Protein AF-A0A1F5BG20-F1 (afdb_monomer_lite)

Radius of gyration: 19.14 Å; chains: 1; bounding box: 35×60×62 Å

pLDDT: mean 81.23, std 15.42, range [34.78, 95.81]

Secondary structure (DSSP, 8-state):
-----------------EEESS-GGGT--SSSTTEEE--HHHHHHHHHHHTT--HHHHHHHIIIIIB-TTSBB-GGGS-HHHHHHHHHHHSSSBTHHHHHHHHHTT---HHHHHHHHHHHHHHHHHHHHHHHHHHHHHTT-

Organism: NCBI:txid1797295

Foldseek 3Di:
DDDDPPPPPDPPPPPQQWDFLQDVVNVGDPDDLRTDRDPPLLNVLCCLQANRDHLLRSLLCCVLPQQDPVQFGPCVVDDPSNVVSCCVQQVGRRSVCVSCCSVPVSVGDPVSVVVVVVVCVVCVVVSVVSSVVSNVVSVVD

Structure (mmCIF, N/CA/C/O backbone):
data_AF-A0A1F5BG20-F1
#
_entry.id   AF-A0A1F5BG20-F1
#
loop_
_atom_site.group_PDB
_atom_site.id
_atom_site.type_symbol
_atom_site.label_atom_id
_atom_site.label_alt_id
_atom_site.label_comp_id
_atom_site.label_asym_id
_atom_site.label_entity_id
_atom_site.label_seq_id
_atom_site.pdbx_PDB_ins_code
_atom_site.Cartn_x
_atom_site.Cartn_y
_atom_site.Cartn_z
_atom_site.occupancy
_atom_site.B_iso_or_equiv
_atom_site.auth_seq_id
_atom_site.auth_comp_id
_atom_site.auth_asym_id
_atom_site.auth_atom_id
_atom_site.pdbx_PDB_model_num
ATOM 1 N N . MET A 1 1 ? 8.400 -41.770 -42.905 1.00 37.44 1 MET A N 1
ATOM 2 C CA . MET A 1 1 ? 7.629 -41.551 -41.666 1.00 37.44 1 MET A CA 1
ATOM 3 C C . MET A 1 1 ? 8.029 -40.179 -41.153 1.00 37.44 1 MET A C 1
ATOM 5 O O . MET A 1 1 ? 9.171 -40.014 -40.757 1.00 37.44 1 MET A O 1
ATOM 9 N N . GLN A 1 2 ? 7.170 -39.175 -41.338 1.00 36.28 2 GLN A N 1
ATOM 10 C CA . GLN A 1 2 ? 7.382 -37.810 -40.849 1.00 36.28 2 GLN A CA 1
ATOM 11 C C . GLN A 1 2 ? 6.500 -37.652 -39.612 1.00 36.28 2 GLN A C 1
ATOM 13 O O . GLN A 1 2 ? 5.278 -37.760 -39.717 1.00 36.28 2 GLN A O 1
ATOM 18 N N . GLU A 1 3 ? 7.113 -37.479 -38.444 1.00 38.44 3 GLU A N 1
ATOM 19 C CA . GLU A 1 3 ? 6.385 -37.193 -37.212 1.00 38.44 3 GLU A CA 1
ATOM 20 C C . GLU A 1 3 ? 5.969 -35.721 -37.204 1.00 38.44 3 GLU A C 1
ATOM 22 O O . GLU A 1 3 ? 6.785 -34.802 -37.199 1.00 38.44 3 GLU A O 1
ATOM 27 N N . ASN A 1 4 ? 4.654 -35.522 -37.259 1.00 38.84 4 ASN A N 1
ATOM 28 C CA . ASN A 1 4 ? 3.989 -34.243 -37.076 1.00 38.84 4 ASN A CA 1
ATOM 29 C C . ASN A 1 4 ? 4.139 -33.794 -35.616 1.00 38.84 4 ASN A C 1
ATOM 31 O O . ASN A 1 4 ? 3.339 -34.183 -34.761 1.00 38.84 4 ASN A O 1
ATOM 35 N N . GLU A 1 5 ? 5.101 -32.918 -35.335 1.00 40.97 5 GLU A N 1
ATOM 36 C CA . GLU A 1 5 ? 5.051 -32.096 -34.128 1.00 40.97 5 GLU A CA 1
ATOM 37 C C . GLU A 1 5 ? 3.879 -31.115 -34.244 1.00 40.97 5 GLU A C 1
ATOM 39 O O . GLU A 1 5 ? 3.906 -30.116 -34.970 1.00 40.97 5 GLU A O 1
ATOM 44 N N . LYS A 1 6 ? 2.808 -31.434 -33.515 1.00 37.25 6 LYS A N 1
ATOM 45 C CA . LYS A 1 6 ? 1.685 -30.536 -33.263 1.00 37.25 6 LYS A CA 1
ATOM 46 C C . LYS A 1 6 ? 2.218 -29.274 -32.588 1.00 37.25 6 LYS A C 1
ATOM 48 O O . LYS A 1 6 ? 2.532 -29.268 -31.402 1.00 37.25 6 LYS A O 1
ATOM 53 N N . ARG A 1 7 ? 2.286 -28.182 -33.348 1.00 39.78 7 ARG A N 1
ATOM 54 C CA . ARG A 1 7 ? 2.402 -26.834 -32.791 1.00 39.78 7 ARG A CA 1
ATOM 55 C C . ARG A 1 7 ? 1.082 -26.508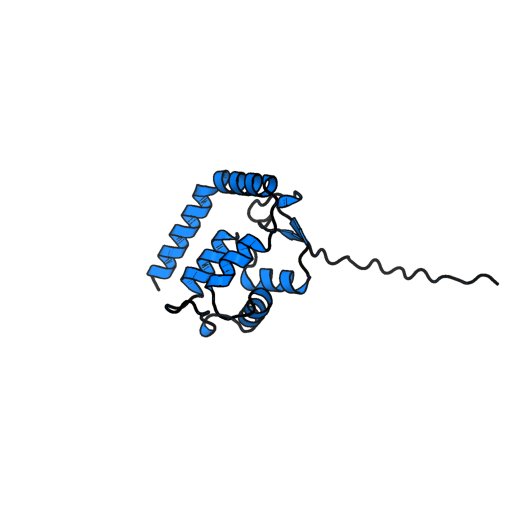 -32.110 1.00 39.78 7 ARG A C 1
ATOM 57 O O . ARG A 1 7 ? 0.135 -26.082 -32.768 1.00 39.78 7 ARG A O 1
ATOM 64 N N . ASP A 1 8 ? 1.022 -26.705 -30.798 1.00 40.38 8 ASP A N 1
ATOM 65 C CA . ASP A 1 8 ? -0.040 -26.132 -29.980 1.00 40.38 8 ASP A CA 1
ATOM 66 C C . ASP A 1 8 ? 0.129 -24.609 -29.955 1.00 40.38 8 ASP A C 1
ATOM 68 O O . ASP A 1 8 ? 0.778 -24.006 -29.099 1.00 40.38 8 ASP A O 1
ATOM 72 N N . GLY A 1 9 ? -0.474 -23.975 -30.959 1.00 41.53 9 GLY A N 1
ATOM 73 C CA . GLY A 1 9 ? -0.772 -22.557 -30.997 1.00 41.53 9 GLY A CA 1
ATOM 74 C C . GLY A 1 9 ? -1.805 -22.217 -29.930 1.00 41.53 9 GLY A C 1
ATOM 75 O O . GLY A 1 9 ? -2.982 -22.030 -30.215 1.00 41.53 9 GLY A O 1
ATOM 76 N N . LYS A 1 10 ? -1.356 -22.092 -28.686 1.00 37.69 10 LYS A N 1
ATOM 77 C CA . LYS A 1 10 ? -2.002 -21.232 -27.701 1.00 37.69 10 LYS A CA 1
ATOM 78 C C . LYS A 1 10 ? -0.974 -20.190 -27.326 1.00 37.69 10 LYS A C 1
ATOM 80 O O . LYS A 1 10 ? -0.060 -20.456 -26.553 1.00 37.69 10 LYS A O 1
ATOM 85 N N . THR A 1 11 ? -1.122 -18.993 -27.885 1.00 45.16 11 THR A N 1
ATOM 86 C CA . THR A 1 11 ? -0.530 -17.775 -27.335 1.00 45.16 11 THR A CA 1
ATOM 87 C C . THR A 1 11 ? -1.079 -17.607 -25.922 1.00 45.16 11 THR A C 1
ATOM 89 O O . THR A 1 11 ? -2.068 -16.917 -25.681 1.00 45.16 11 THR A O 1
ATOM 92 N N . GLY A 1 12 ? -0.474 -18.318 -24.970 1.00 34.78 12 GLY A N 1
ATOM 93 C CA . GLY A 1 12 ? -0.712 -18.117 -23.560 1.00 34.78 12 GLY A CA 1
ATOM 94 C C . GLY A 1 12 ? -0.408 -16.656 -23.307 1.00 34.78 12 GLY A C 1
ATOM 95 O O . GLY A 1 12 ? 0.744 -16.240 -23.414 1.00 34.78 12 GLY A O 1
ATOM 96 N N . LYS A 1 13 ? -1.447 -15.852 -23.055 1.00 40.94 13 LYS A N 1
ATOM 97 C CA . LYS A 1 13 ? -1.272 -14.520 -22.488 1.00 40.94 13 LYS A CA 1
ATOM 98 C C . LYS A 1 13 ? -0.387 -14.732 -21.272 1.00 40.94 13 LYS A C 1
ATOM 100 O O . LYS A 1 13 ? -0.852 -15.266 -20.268 1.00 40.94 13 LYS A O 1
ATOM 105 N N . ILE A 1 14 ? 0.887 -14.361 -21.382 1.00 46.53 14 ILE A N 1
ATOM 106 C CA . ILE A 1 14 ? 1.763 -14.225 -20.230 1.00 46.53 14 ILE A CA 1
ATOM 107 C C . ILE A 1 14 ? 1.011 -13.231 -19.357 1.00 46.53 14 ILE A C 1
ATOM 109 O O . ILE A 1 14 ? 0.888 -12.058 -19.720 1.00 46.53 14 ILE A O 1
ATOM 113 N N . HIS A 1 15 ? 0.378 -13.721 -18.290 1.00 52.41 15 HIS A N 1
ATOM 114 C CA . HIS A 1 15 ? -0.267 -12.850 -17.326 1.00 52.41 15 HIS A CA 1
ATOM 115 C C . HIS A 1 15 ? 0.819 -11.871 -16.904 1.00 52.41 15 HIS A C 1
ATOM 117 O O . HIS A 1 15 ? 1.874 -12.286 -16.425 1.00 52.41 15 HIS A O 1
ATOM 123 N N . ASN A 1 16 ? 0.618 -10.592 -17.228 1.00 62.00 16 ASN A N 1
ATOM 124 C CA . ASN A 1 16 ? 1.617 -9.568 -16.997 1.00 62.00 16 ASN A CA 1
ATOM 125 C C . ASN A 1 16 ? 1.664 -9.341 -15.488 1.00 62.00 16 ASN A C 1
ATOM 127 O O . ASN A 1 16 ? 1.006 -8.465 -14.940 1.00 62.00 16 ASN A O 1
ATOM 131 N N . ASN A 1 17 ? 2.437 -10.188 -14.824 1.00 75.38 17 ASN A N 1
ATOM 132 C CA . ASN A 1 17 ? 2.710 -10.236 -13.398 1.00 75.38 17 ASN A CA 1
ATOM 133 C C . ASN A 1 17 ? 3.551 -9.029 -12.940 1.00 75.38 17 ASN A C 1
ATOM 135 O O . ASN A 1 17 ? 4.138 -9.028 -11.867 1.00 75.38 17 ASN A O 1
ATOM 139 N N . LYS A 1 18 ? 3.625 -7.986 -13.772 1.00 84.50 18 LYS A N 1
ATOM 140 C CA . LYS A 1 18 ? 4.298 -6.733 -13.477 1.00 84.50 18 LYS A CA 1
ATOM 141 C C . LYS A 1 18 ? 3.334 -5.826 -12.728 1.00 84.50 18 LYS A C 1
ATOM 143 O O . LYS A 1 18 ? 2.412 -5.275 -13.328 1.00 84.50 18 LYS A O 1
ATOM 148 N N . HIS A 1 19 ? 3.583 -5.646 -11.442 1.00 86.94 19 HIS A N 1
ATOM 149 C CA . HIS A 1 19 ? 2.921 -4.634 -10.637 1.00 86.94 19 HIS A CA 1
ATOM 150 C C . HIS A 1 19 ? 3.677 -3.309 -10.754 1.00 86.94 19 HIS A C 1
ATOM 152 O O . HIS A 1 19 ? 4.910 -3.297 -10.813 1.00 86.94 19 HIS A O 1
ATOM 158 N N . HIS A 1 20 ? 2.943 -2.195 -10.803 1.00 89.25 20 HIS A N 1
ATOM 159 C CA . HIS A 1 20 ? 3.559 -0.875 -10.723 1.00 89.25 20 HIS A CA 1
ATOM 160 C C . HIS A 1 20 ? 3.608 -0.425 -9.270 1.00 89.25 20 HIS A C 1
ATOM 162 O O . HIS A 1 20 ? 2.554 -0.298 -8.656 1.00 89.25 20 HIS A O 1
ATOM 168 N N . ILE A 1 21 ? 4.799 -0.143 -8.742 1.00 87.81 21 ILE A N 1
ATOM 169 C CA . ILE A 1 21 ? 4.967 0.323 -7.355 1.00 87.81 21 ILE A CA 1
ATOM 170 C C . ILE A 1 21 ? 4.144 1.596 -7.128 1.00 87.81 21 ILE A C 1
ATOM 172 O O . ILE A 1 21 ? 3.390 1.724 -6.167 1.00 87.81 21 ILE A O 1
ATOM 176 N N . ILE A 1 22 ? 4.263 2.518 -8.078 1.00 87.69 22 ILE A N 1
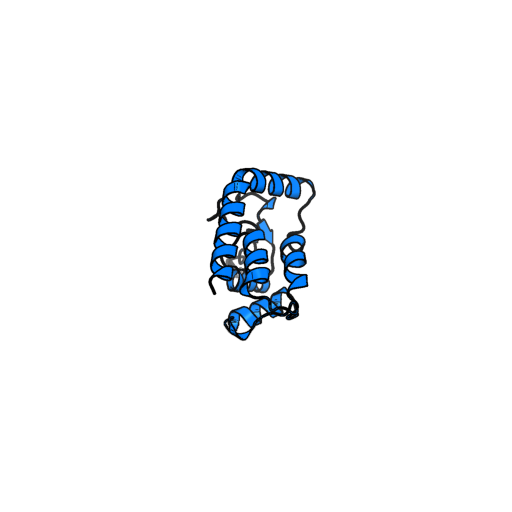ATOM 177 C CA . ILE A 1 22 ? 3.461 3.722 -8.210 1.00 87.69 22 ILE A CA 1
ATOM 178 C C . ILE A 1 22 ? 2.492 3.503 -9.366 1.00 87.69 22 ILE A C 1
ATOM 180 O O . ILE A 1 22 ? 2.929 3.411 -10.522 1.00 87.69 22 ILE A O 1
ATOM 184 N N . PRO A 1 23 ? 1.178 3.494 -9.116 1.00 87.19 23 PRO A N 1
ATOM 185 C CA . PRO A 1 23 ? 0.192 3.366 -10.173 1.00 87.19 23 PRO A CA 1
ATOM 186 C C . PRO A 1 23 ? 0.371 4.445 -11.245 1.00 87.19 23 PRO A C 1
ATOM 188 O O . PRO A 1 23 ? 0.545 5.634 -10.961 1.00 87.19 23 PRO A O 1
ATOM 191 N N . THR A 1 24 ? 0.291 4.045 -12.512 1.00 87.94 24 THR A N 1
ATOM 192 C CA . THR A 1 24 ? 0.437 4.979 -13.644 1.00 87.94 24 THR A CA 1
ATOM 193 C C . THR A 1 24 ? -0.656 6.052 -13.647 1.00 87.94 24 THR A C 1
ATOM 195 O O . THR A 1 24 ? -0.385 7.203 -13.985 1.00 87.94 24 THR A O 1
ATOM 198 N N . SER A 1 25 ? -1.856 5.718 -13.159 1.00 86.75 25 SER A N 1
ATOM 199 C CA . SER A 1 25 ? -2.965 6.653 -12.912 1.00 86.75 25 SER A CA 1
ATOM 200 C C . SER A 1 25 ? -2.629 7.753 -11.896 1.00 86.75 25 SER A C 1
ATOM 202 O O . SER A 1 25 ? -3.289 8.789 -11.857 1.00 86.75 25 SER A O 1
ATOM 204 N N . ARG A 1 26 ? -1.579 7.561 -11.090 1.00 85.00 26 ARG A N 1
ATOM 205 C CA . ARG A 1 26 ? -1.072 8.514 -10.091 1.00 85.00 26 ARG A CA 1
ATOM 206 C C . ARG A 1 26 ? 0.217 9.206 -10.548 1.00 85.00 26 ARG A C 1
ATOM 208 O O . ARG A 1 26 ? 0.876 9.893 -9.768 1.00 85.00 26 ARG A O 1
ATOM 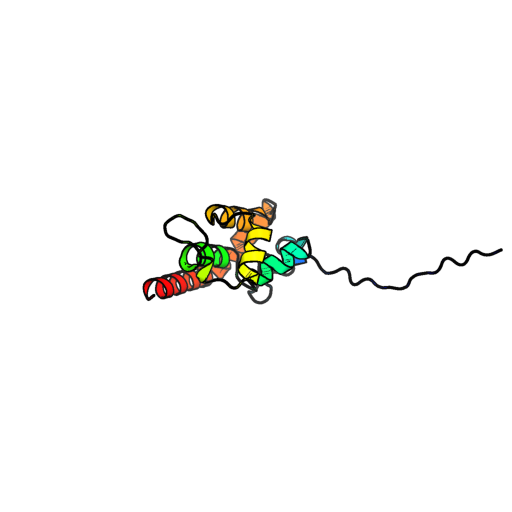215 N N . GLY A 1 27 ? 0.571 9.065 -11.826 1.00 85.19 27 GLY A N 1
ATOM 216 C CA . GLY A 1 27 ? 1.777 9.648 -12.406 1.00 85.19 27 GLY A CA 1
ATOM 217 C C . GLY A 1 27 ? 3.050 8.861 -12.099 1.00 85.19 27 GLY A C 1
ATOM 218 O O . GLY A 1 27 ? 4.135 9.446 -12.132 1.00 85.19 27 GLY A O 1
ATOM 219 N N . GLY A 1 28 ? 2.925 7.569 -11.781 1.00 86.38 28 GLY A N 1
ATOM 220 C CA . GLY A 1 28 ? 4.054 6.647 -11.739 1.00 86.38 28 GLY A CA 1
ATOM 221 C C . GLY A 1 28 ? 4.663 6.453 -13.131 1.00 86.38 28 GLY A C 1
ATOM 222 O O . GLY A 1 28 ? 3.913 6.308 -14.106 1.00 86.38 28 GLY A O 1
ATOM 223 N N . PRO A 1 29 ? 5.998 6.473 -13.264 1.00 86.31 29 PRO A N 1
ATOM 224 C CA . PRO A 1 29 ? 6.641 6.285 -14.555 1.00 86.31 29 PRO A CA 1
ATOM 225 C C . PRO A 1 29 ? 6.457 4.850 -15.061 1.00 86.31 29 PRO A C 1
ATOM 227 O O . PRO A 1 29 ? 6.218 3.912 -14.305 1.00 86.31 29 PRO A O 1
ATOM 230 N N . LYS A 1 30 ? 6.536 4.660 -16.379 1.00 87.44 30 LYS A N 1
ATOM 231 C CA . LYS A 1 30 ? 6.385 3.338 -17.018 1.00 87.44 30 LYS A CA 1
ATOM 232 C C . LYS A 1 30 ? 7.729 2.622 -17.217 1.00 87.44 30 LYS A C 1
ATOM 234 O O . LYS A 1 30 ? 7.768 1.613 -17.926 1.00 87.44 30 LYS A O 1
ATOM 239 N N . ASN A 1 31 ? 8.809 3.157 -16.659 1.00 83.94 31 ASN A N 1
ATOM 240 C CA . ASN A 1 31 ? 10.163 2.620 -16.778 1.00 83.94 31 ASN A CA 1
ATOM 241 C C . ASN A 1 31 ? 10.384 1.425 -15.828 1.00 83.94 31 ASN A C 1
ATOM 243 O O . ASN A 1 31 ? 9.456 0.966 -15.157 1.00 83.94 31 ASN A O 1
ATOM 247 N N . GLY A 1 32 ? 11.596 0.864 -15.871 1.00 82.12 32 GLY A N 1
ATOM 248 C CA . GLY A 1 32 ? 11.949 -0.388 -15.198 1.00 82.12 32 GLY A CA 1
ATOM 249 C C . GLY A 1 32 ? 11.826 -0.324 -13.680 1.00 82.12 32 GLY A C 1
ATOM 250 O O . GLY A 1 32 ? 11.223 -1.225 -13.101 1.00 82.12 32 GLY A O 1
ATOM 251 N N . TRP A 1 33 ? 12.298 0.756 -13.052 1.00 85.06 33 TRP A N 1
ATOM 252 C CA . TRP A 1 33 ? 12.315 0.856 -11.590 1.00 85.06 33 TRP A CA 1
ATOM 253 C C . TRP A 1 33 ? 10.927 0.801 -10.964 1.00 85.06 33 TRP A C 1
ATOM 255 O O . TRP A 1 33 ? 10.735 0.222 -9.901 1.00 85.06 33 TRP A O 1
ATOM 265 N N . ASN A 1 34 ? 9.921 1.345 -11.651 1.00 88.31 34 ASN A N 1
ATOM 266 C CA . ASN A 1 34 ? 8.559 1.382 -11.137 1.00 88.31 34 ASN A CA 1
ATOM 267 C C . ASN A 1 34 ? 7.774 0.091 -11.415 1.00 88.31 34 ASN A C 1
ATOM 269 O O . ASN A 1 34 ? 6.589 0.020 -11.102 1.00 88.31 34 ASN A O 1
ATOM 273 N N . LYS A 1 35 ? 8.385 -0.925 -12.034 1.00 89.06 35 LYS A N 1
ATOM 274 C CA . LYS A 1 35 ? 7.739 -2.198 -12.374 1.00 89.06 35 LYS A CA 1
ATOM 275 C C . LYS A 1 35 ? 8.442 -3.345 -11.670 1.00 89.06 35 LYS A C 1
ATOM 277 O O . LYS A 1 35 ? 9.652 -3.508 -11.804 1.00 89.06 35 LYS A O 1
ATOM 282 N N . ARG A 1 36 ? 7.669 -4.195 -10.997 1.00 85.31 36 ARG A N 1
ATOM 283 C CA . ARG A 1 36 ? 8.184 -5.395 -10.329 1.00 85.31 36 ARG A CA 1
ATOM 284 C C . ARG A 1 36 ? 7.402 -6.625 -10.717 1.00 85.31 36 ARG A C 1
ATOM 286 O O . ARG A 1 36 ? 6.178 -6.586 -10.800 1.00 85.31 36 ARG A O 1
ATOM 293 N N . SER A 1 37 ? 8.130 -7.704 -10.987 1.00 84.81 37 SER A N 1
ATOM 294 C CA . SER A 1 37 ? 7.519 -9.005 -11.213 1.00 84.81 37 SER A CA 1
ATOM 295 C C . SER A 1 37 ? 7.091 -9.564 -9.865 1.00 84.81 37 SER A C 1
ATOM 297 O O . SER A 1 37 ? 7.926 -9.882 -9.028 1.00 84.81 37 SER A O 1
ATOM 299 N N . VAL A 1 38 ? 5.788 -9.671 -9.661 1.00 84.25 38 VAL A N 1
ATOM 300 C CA . VAL A 1 38 ? 5.165 -10.279 -8.488 1.00 84.25 38 VAL A CA 1
ATOM 301 C C . VAL A 1 38 ? 4.368 -11.491 -8.953 1.00 84.25 38 VAL A C 1
ATOM 303 O O . VAL A 1 38 ? 3.862 -11.506 -10.072 1.00 84.25 38 VAL A O 1
ATOM 306 N N . ASN A 1 39 ? 4.241 -12.537 -8.140 1.00 86.69 39 ASN A N 1
ATOM 307 C CA . ASN A 1 39 ? 3.352 -13.637 -8.522 1.00 86.69 39 ASN A CA 1
ATOM 308 C C . ASN A 1 39 ? 1.891 -13.139 -8.634 1.00 86.69 39 ASN A C 1
ATOM 310 O O . ASN A 1 39 ? 1.530 -12.062 -8.146 1.00 86.69 39 ASN A O 1
ATOM 314 N N . LYS A 1 40 ? 1.053 -13.906 -9.335 1.00 88.19 40 LYS A N 1
ATOM 315 C CA . LYS A 1 40 ? -0.315 -13.494 -9.680 1.00 88.19 40 LYS A CA 1
ATOM 316 C C . LYS A 1 40 ? -1.168 -13.274 -8.428 1.00 88.19 40 LYS A C 1
ATOM 318 O O . LYS A 1 40 ? -1.993 -12.364 -8.390 1.00 88.19 40 LYS A O 1
ATOM 323 N N . GLU A 1 41 ? -0.945 -14.091 -7.411 1.00 89.00 41 GLU A N 1
ATOM 324 C CA . GLU A 1 41 ? -1.675 -14.096 -6.150 1.00 89.00 41 GLU A CA 1
ATOM 325 C C . GLU A 1 41 ? -1.339 -12.852 -5.317 1.00 89.00 41 GLU A C 1
ATOM 327 O O . GLU A 1 41 ? -2.252 -12.128 -4.917 1.00 89.00 41 GLU A O 1
ATOM 332 N N . LYS A 1 42 ? -0.049 -12.512 -5.163 1.00 87.75 42 LYS A N 1
ATOM 333 C CA . LYS A 1 42 ? 0.381 -11.258 -4.523 1.00 87.75 42 LYS A CA 1
ATOM 334 C C . LYS A 1 42 ? -0.123 -10.044 -5.293 1.00 87.75 42 LYS A C 1
ATOM 336 O O . LYS A 1 42 ? -0.577 -9.088 -4.675 1.00 87.75 42 LYS A O 1
ATOM 341 N N . HIS A 1 43 ? -0.088 -10.077 -6.626 1.00 89.44 43 HIS A N 1
ATOM 342 C CA . HIS A 1 43 ? -0.615 -8.989 -7.455 1.00 89.44 43 HIS A CA 1
ATOM 343 C C . HIS A 1 43 ? -2.104 -8.739 -7.176 1.00 89.44 43 HIS A C 1
ATOM 345 O O . HIS A 1 43 ? -2.520 -7.605 -6.938 1.00 89.44 43 HIS A O 1
ATOM 351 N N . ALA A 1 44 ? -2.907 -9.806 -7.164 1.00 90.69 44 ALA A N 1
ATOM 352 C CA . ALA A 1 44 ? -4.330 -9.721 -6.865 1.00 90.69 44 ALA A CA 1
ATOM 353 C C . ALA A 1 44 ? -4.581 -9.238 -5.427 1.00 90.69 44 ALA A C 1
ATOM 355 O O . ALA A 1 44 ? -5.439 -8.380 -5.214 1.00 90.69 44 ALA A O 1
ATOM 356 N N . ALA A 1 45 ? -3.809 -9.727 -4.453 1.00 92.06 45 ALA A N 1
ATOM 357 C CA . ALA A 1 45 ? -3.927 -9.314 -3.057 1.00 92.06 45 ALA A CA 1
ATOM 358 C C . ALA A 1 45 ? -3.583 -7.827 -2.858 1.00 92.06 45 ALA A C 1
ATOM 360 O O . ALA A 1 45 ? -4.331 -7.109 -2.195 1.00 92.06 45 ALA A O 1
ATOM 361 N N . LEU A 1 46 ? -2.515 -7.334 -3.498 1.00 90.06 46 LEU A N 1
ATOM 362 C CA . LEU A 1 46 ? -2.140 -5.916 -3.474 1.00 90.06 46 LEU A CA 1
ATOM 363 C C . LEU A 1 46 ? -3.263 -5.031 -4.023 1.00 90.06 46 LEU A C 1
ATOM 365 O O . LEU A 1 46 ? -3.617 -4.033 -3.398 1.00 90.06 46 LEU A O 1
ATOM 369 N N . HIS A 1 47 ? -3.879 -5.412 -5.145 1.00 91.88 47 HIS A N 1
ATOM 370 C CA . HIS A 1 47 ? -5.007 -4.658 -5.696 1.00 91.88 47 HIS A CA 1
ATOM 371 C C . HIS A 1 47 ? -6.278 -4.758 -4.852 1.00 91.88 47 HIS A C 1
ATOM 373 O O . HIS A 1 47 ? -7.004 -3.771 -4.753 1.00 91.88 47 HIS A O 1
ATOM 379 N N . THR A 1 48 ? -6.523 -5.905 -4.218 1.00 94.31 48 THR A N 1
ATOM 380 C CA . THR A 1 48 ? -7.666 -6.102 -3.313 1.00 94.31 48 THR A CA 1
ATOM 381 C C . THR A 1 48 ? -7.576 -5.178 -2.100 1.00 94.31 48 THR A C 1
ATOM 383 O O . THR A 1 48 ? -8.577 -4.587 -1.699 1.00 94.31 48 THR A O 1
ATOM 386 N N . LEU A 1 49 ? -6.381 -5.015 -1.524 1.00 93.12 49 LEU A N 1
ATOM 387 C CA . LEU A 1 49 ? -6.187 -4.148 -0.362 1.00 93.12 49 LEU A CA 1
ATOM 388 C C . LEU A 1 49 ? -6.067 -2.675 -0.739 1.00 93.12 49 LEU A C 1
ATOM 390 O O . LEU A 1 49 ? -6.684 -1.817 -0.113 1.00 93.12 49 LEU A O 1
ATOM 394 N N . PHE A 1 50 ? -5.243 -2.377 -1.738 1.00 91.50 50 PHE A N 1
ATOM 395 C CA . PHE A 1 50 ? -4.709 -1.033 -1.914 1.00 91.50 50 PHE A CA 1
ATOM 396 C C . PHE A 1 50 ? -5.079 -0.393 -3.245 1.00 91.50 50 PHE A C 1
ATOM 398 O O . PHE A 1 50 ? -4.798 0.786 -3.436 1.00 91.50 50 PHE A O 1
ATOM 405 N N . ALA A 1 51 ? -5.722 -1.121 -4.161 1.00 89.69 51 ALA A N 1
ATOM 406 C CA . ALA A 1 51 ? -6.141 -0.625 -5.469 1.00 89.69 51 ALA A CA 1
ATOM 407 C C . ALA A 1 51 ? -5.043 0.185 -6.196 1.00 89.69 51 ALA A C 1
ATOM 409 O O . ALA A 1 51 ? -4.134 -0.406 -6.775 1.00 89.69 51 ALA A O 1
ATOM 410 N N . A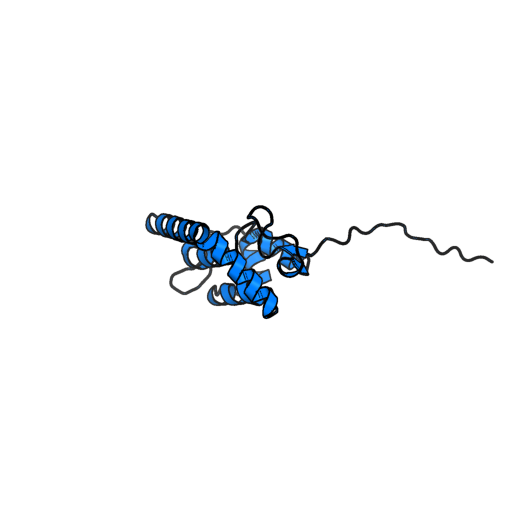SN A 1 52 ? -5.148 1.522 -6.172 1.00 89.12 52 ASN A N 1
ATOM 411 C CA . ASN A 1 52 ? -4.220 2.480 -6.785 1.00 89.12 52 ASN A CA 1
ATOM 412 C C . ASN A 1 52 ? -3.599 3.459 -5.765 1.00 89.12 52 ASN A C 1
ATOM 414 O O . ASN A 1 52 ? -3.276 4.598 -6.118 1.00 89.12 52 ASN A O 1
ATOM 418 N N . LEU A 1 53 ? -3.476 3.055 -4.504 1.00 88.19 53 LEU A N 1
ATOM 419 C CA . LEU A 1 53 ? -2.779 3.836 -3.486 1.00 88.19 53 LEU A CA 1
ATOM 420 C C . LEU A 1 53 ? -1.271 3.868 -3.755 1.00 88.19 53 LEU A C 1
ATOM 422 O O . LEU A 1 53 ? -0.698 2.931 -4.308 1.00 88.19 53 LEU A O 1
ATOM 426 N N . LEU A 1 54 ? -0.626 4.956 -3.343 1.00 88.44 54 LEU A N 1
ATOM 427 C CA . LEU A 1 54 ? 0.831 5.032 -3.229 1.00 88.44 54 LEU A CA 1
ATOM 428 C C . LEU A 1 54 ? 1.298 4.268 -1.981 1.00 88.44 54 LEU A C 1
ATOM 430 O O . LEU A 1 54 ? 0.549 4.232 -1.004 1.00 88.44 54 LEU A O 1
ATOM 434 N N . PRO A 1 55 ? 2.534 3.739 -1.935 1.00 86.81 55 PRO A N 1
ATOM 435 C CA . PRO A 1 55 ? 3.048 3.044 -0.752 1.00 86.81 55 PRO A CA 1
ATOM 436 C C . PRO A 1 55 ? 2.899 3.820 0.565 1.00 86.81 55 PRO A C 1
ATOM 438 O O . PRO A 1 55 ? 2.528 3.245 1.584 1.00 86.81 55 PRO A O 1
ATOM 441 N N . GLU A 1 56 ? 3.112 5.136 0.563 1.00 83.31 56 GLU A N 1
ATOM 442 C CA . GLU A 1 56 ? 2.901 5.974 1.750 1.00 83.31 56 GLU A CA 1
ATOM 443 C C . GLU A 1 56 ? 1.424 6.054 2.156 1.00 83.31 56 GLU A C 1
ATOM 445 O O . GLU A 1 56 ? 1.106 6.073 3.343 1.00 83.31 56 GLU A O 1
ATOM 450 N N . GLU A 1 57 ? 0.517 6.088 1.179 1.00 86.56 57 GLU A N 1
ATOM 451 C CA . GLU A 1 57 ? -0.927 6.099 1.420 1.00 86.56 57 GLU A CA 1
ATOM 452 C C . GLU A 1 57 ? -1.398 4.746 1.975 1.00 86.56 57 GLU A C 1
ATOM 454 O O . GLU A 1 57 ? -2.236 4.723 2.876 1.00 86.56 57 GLU A O 1
ATOM 459 N N . MET A 1 58 ? -0.819 3.636 1.496 1.00 90.06 58 MET A N 1
ATOM 460 C CA . MET A 1 58 ? -1.060 2.293 2.038 1.00 90.06 58 MET A CA 1
ATOM 461 C C . MET A 1 58 ? -0.691 2.239 3.521 1.00 90.06 58 MET A C 1
ATOM 463 O O . MET A 1 58 ? -1.519 1.863 4.345 1.00 90.06 58 MET A O 1
ATOM 467 N N . ILE A 1 59 ? 0.526 2.673 3.868 1.00 88.69 59 ILE A N 1
ATOM 468 C CA . ILE A 1 59 ? 1.018 2.680 5.254 1.00 88.69 59 ILE A CA 1
ATOM 469 C C . ILE A 1 59 ? 0.103 3.519 6.149 1.00 88.69 59 ILE A C 1
ATOM 471 O O . ILE A 1 59 ? -0.296 3.063 7.215 1.00 88.69 59 ILE A O 1
ATOM 475 N N . LEU A 1 60 ? -0.294 4.709 5.696 1.00 87.25 60 LEU A N 1
ATOM 476 C CA . LEU A 1 60 ? -1.172 5.583 6.474 1.00 87.25 60 LEU A CA 1
ATOM 477 C C . LEU A 1 60 ? -2.556 4.986 6.710 1.00 87.25 60 LEU A C 1
ATOM 479 O O . LEU A 1 60 ? -3.078 5.112 7.812 1.00 87.25 60 LEU A O 1
ATOM 483 N N . ILE A 1 61 ? -3.165 4.358 5.703 1.00 88.69 61 ILE A N 1
ATOM 484 C CA . ILE A 1 61 ? -4.474 3.712 5.872 1.00 88.69 61 ILE A CA 1
ATOM 485 C C . ILE A 1 61 ? -4.379 2.556 6.864 1.00 88.69 61 ILE A C 1
ATOM 487 O O . ILE A 1 61 ? -5.257 2.407 7.716 1.00 88.69 61 ILE A O 1
ATOM 491 N N . ILE A 1 62 ? -3.296 1.781 6.800 1.00 91.31 62 ILE A N 1
ATOM 492 C CA . ILE A 1 62 ? -3.049 0.704 7.755 1.00 91.31 62 ILE A CA 1
ATOM 493 C C . ILE A 1 62 ? -2.944 1.276 9.168 1.00 91.31 62 ILE A C 1
ATOM 495 O O . ILE A 1 62 ? -3.693 0.852 10.044 1.00 91.31 62 ILE A O 1
ATOM 499 N N . GLU A 1 63 ? -2.067 2.256 9.386 1.00 88.44 63 GLU A N 1
ATOM 500 C CA . GLU A 1 63 ? -1.791 2.830 10.709 1.00 88.44 63 GLU A CA 1
ATOM 501 C C . GLU A 1 63 ? -2.992 3.569 11.307 1.00 88.44 63 GLU A C 1
ATOM 503 O O . GLU A 1 63 ? -3.276 3.421 12.492 1.00 88.44 63 GLU A O 1
ATOM 508 N N . LEU A 1 64 ? -3.692 4.373 10.505 1.00 86.44 64 LEU A N 1
ATOM 509 C CA . LEU A 1 64 ? -4.754 5.249 11.000 1.00 86.44 64 LEU A CA 1
ATOM 510 C C . LEU A 1 64 ? -6.098 4.537 11.070 1.00 86.44 64 LEU A C 1
ATOM 512 O O . LEU A 1 64 ? -6.845 4.733 12.022 1.00 86.44 64 LEU A O 1
ATOM 516 N N . SER A 1 65 ? -6.419 3.727 10.063 1.00 86.62 65 SER A N 1
ATOM 517 C CA . SER A 1 65 ? -7.774 3.211 9.905 1.00 86.62 65 SER A CA 1
ATOM 518 C C . SER A 1 65 ? -7.877 1.725 10.188 1.00 86.62 65 SER A C 1
ATOM 520 O O . SER A 1 65 ? -8.902 1.327 10.727 1.00 86.62 65 SER A O 1
ATOM 522 N N . TRP A 1 66 ? -6.878 0.900 9.863 1.00 91.75 66 TRP A N 1
ATOM 523 C CA . TRP A 1 66 ? -6.985 -0.566 9.984 1.00 91.75 66 TRP A CA 1
ATOM 524 C C . TRP A 1 66 ? -6.272 -1.155 11.198 1.00 91.75 66 TRP A C 1
ATOM 526 O O . TRP A 1 66 ? -6.420 -2.342 11.459 1.00 91.75 66 TRP A O 1
ATOM 536 N N . THR A 1 67 ? -5.544 -0.342 11.959 1.00 92.88 67 THR A N 1
ATOM 537 C CA . THR A 1 67 ? -4.814 -0.774 13.154 1.00 92.88 67 THR A CA 1
ATOM 538 C C . THR A 1 67 ? -5.562 -0.360 14.422 1.00 92.88 67 THR A C 1
ATOM 540 O O . THR A 1 67 ? -6.130 0.734 14.497 1.00 92.88 67 THR A O 1
ATOM 543 N N . ASP A 1 68 ? -5.600 -1.240 15.418 1.00 91.38 68 ASP A N 1
ATOM 544 C CA . ASP A 1 68 ? -6.103 -0.939 16.756 1.00 91.38 68 ASP A CA 1
ATOM 545 C C . ASP A 1 68 ? -5.003 -0.366 17.676 1.00 91.38 68 ASP A C 1
ATOM 547 O O . ASP A 1 68 ? -3.832 -0.250 17.314 1.00 91.38 68 ASP A O 1
ATOM 551 N N . LYS A 1 69 ? -5.350 -0.029 18.924 1.00 87.94 69 LYS A N 1
ATOM 552 C CA . LYS A 1 69 ? -4.375 0.504 19.897 1.00 87.94 69 LYS A CA 1
ATOM 553 C C . LYS A 1 69 ? -3.268 -0.492 20.281 1.00 87.94 69 LYS A C 1
ATOM 555 O O . LYS A 1 69 ? -2.297 -0.087 20.914 1.00 87.94 69 LYS A O 1
ATOM 560 N N . LYS A 1 70 ? -3.422 -1.776 19.951 1.00 90.06 70 LYS A N 1
ATOM 561 C CA . LYS A 1 70 ? -2.467 -2.854 20.235 1.00 90.06 70 LYS A CA 1
ATOM 562 C C . LYS A 1 70 ? -1.578 -3.183 19.030 1.00 90.06 70 LYS A C 1
ATOM 564 O O . LYS A 1 70 ? -0.696 -4.026 19.169 1.00 90.06 70 LYS A O 1
ATOM 569 N N . GLY A 1 71 ? -1.769 -2.527 17.882 1.00 89.56 71 GLY A N 1
ATOM 570 C CA . GLY A 1 71 ? -1.019 -2.827 16.659 1.00 89.56 71 GLY A CA 1
ATOM 571 C C . GLY A 1 71 ? -1.594 -3.992 15.844 1.00 89.56 71 GLY A C 1
ATOM 572 O O . GLY A 1 71 ? -0.909 -4.518 14.965 1.00 89.56 71 GLY A O 1
ATOM 573 N N . LEU A 1 72 ? -2.829 -4.405 16.137 1.00 92.75 72 LEU A N 1
ATOM 574 C CA . LEU A 1 72 ? -3.524 -5.495 15.462 1.00 92.75 72 LEU A CA 1
ATOM 575 C C . LEU A 1 72 ? -4.452 -4.965 14.374 1.00 92.75 72 LEU A C 1
ATOM 577 O O . LEU A 1 72 ? -4.988 -3.859 14.465 1.00 92.75 72 LEU A O 1
ATOM 581 N N . LEU A 1 73 ? -4.659 -5.788 13.352 1.00 94.75 73 LEU A N 1
ATOM 582 C CA . LEU A 1 73 ? -5.635 -5.538 12.306 1.00 94.75 73 LEU A CA 1
ATOM 583 C C . LEU A 1 73 ? -7.059 -5.553 12.884 1.00 94.75 73 LEU A C 1
ATOM 585 O O . LEU A 1 73 ? -7.473 -6.532 13.503 1.00 94.75 73 LEU A O 1
ATOM 589 N N . LYS A 1 74 ? -7.818 -4.488 12.627 1.00 94.12 74 LYS A N 1
ATOM 590 C CA . LYS A 1 74 ? -9.259 -4.387 12.889 1.00 94.12 74 LYS A CA 1
ATOM 591 C C . LYS A 1 74 ? -10.033 -5.106 11.788 1.00 94.12 74 LYS A C 1
ATOM 593 O O . LYS A 1 74 ? -10.468 -4.495 10.813 1.00 94.12 74 LYS A O 1
ATOM 598 N N . GLU A 1 75 ? -10.136 -6.424 11.888 1.00 93.81 75 GLU A N 1
ATOM 599 C CA . GLU A 1 75 ? -10.811 -7.248 10.879 1.00 93.81 75 GLU A CA 1
ATOM 600 C C . GLU A 1 75 ? -12.292 -6.883 10.703 1.00 93.81 75 GLU A C 1
ATOM 602 O O . GLU A 1 75 ? -12.826 -6.995 9.605 1.00 93.81 75 GLU A O 1
ATOM 607 N N . GLU A 1 76 ? -12.944 -6.368 11.744 1.00 93.19 76 GLU A N 1
ATOM 608 C CA . GLU A 1 76 ? -14.367 -6.024 11.750 1.00 93.19 76 GLU A CA 1
ATOM 609 C C . GLU A 1 76 ? -14.757 -4.905 10.772 1.00 93.19 76 GLU A C 1
ATOM 611 O O . GLU A 1 76 ? -15.927 -4.782 10.413 1.00 93.19 76 GLU A O 1
ATOM 616 N N . ILE A 1 77 ? -13.793 -4.094 10.324 1.00 91.75 77 ILE A N 1
ATOM 617 C CA . ILE A 1 77 ? -14.024 -3.031 9.335 1.00 91.75 77 ILE A CA 1
ATOM 618 C C . ILE A 1 77 ? -13.610 -3.430 7.913 1.00 91.75 77 ILE A C 1
ATOM 620 O O . ILE A 1 77 ? -13.740 -2.625 6.987 1.00 91.75 77 ILE A O 1
ATOM 624 N N . LEU A 1 78 ? -13.076 -4.639 7.735 1.00 92.88 78 LEU A N 1
ATOM 625 C CA . LEU A 1 78 ? -12.597 -5.150 6.457 1.00 92.88 78 LEU A CA 1
ATOM 626 C C . LEU A 1 78 ? -13.553 -6.207 5.908 1.00 92.88 78 LEU A C 1
ATOM 628 O O . LEU A 1 78 ? -14.188 -6.968 6.633 1.00 92.88 78 LEU A O 1
ATOM 632 N N . SER A 1 79 ? -13.640 -6.279 4.585 1.00 95.19 79 SER A N 1
ATOM 633 C CA . SER A 1 79 ? -14.331 -7.386 3.923 1.00 95.19 79 SER A CA 1
ATOM 634 C C . SER A 1 79 ? -13.553 -8.700 4.076 1.00 95.19 79 SER A C 1
ATOM 636 O O . SER A 1 79 ? -12.331 -8.705 4.239 1.00 95.19 79 SER A O 1
ATOM 638 N N . HIS A 1 80 ? -14.246 -9.834 3.932 1.00 95.25 80 HIS A N 1
ATOM 639 C CA . HIS A 1 80 ? -13.618 -11.162 3.956 1.00 95.25 80 HIS A CA 1
ATOM 640 C C . HIS A 1 80 ? -12.470 -11.301 2.940 1.00 95.25 80 HIS A C 1
ATOM 642 O O . HIS A 1 80 ? -11.449 -11.922 3.241 1.00 95.25 80 HIS A O 1
ATOM 648 N N . ASP A 1 81 ? -12.606 -10.703 1.754 1.00 95.81 81 ASP A N 1
ATOM 649 C CA . ASP A 1 81 ? -11.568 -10.747 0.720 1.00 95.81 81 ASP A CA 1
ATOM 650 C C . ASP A 1 81 ? -10.341 -9.917 1.104 1.00 95.81 81 ASP A C 1
ATOM 652 O O . ASP A 1 81 ? -9.210 -10.347 0.875 1.00 95.81 81 ASP A O 1
ATOM 656 N N . GLN A 1 82 ? -10.541 -8.767 1.755 1.00 95.62 82 GLN A N 1
ATOM 657 C CA . GLN A 1 82 ? -9.441 -7.961 2.285 1.00 95.62 82 GLN A CA 1
ATOM 658 C C . GLN A 1 82 ? -8.704 -8.693 3.408 1.00 95.62 82 GLN A C 1
ATOM 660 O O . GLN A 1 82 ? -7.478 -8.720 3.402 1.00 95.62 82 GLN A O 1
ATOM 665 N N . ILE A 1 83 ? -9.417 -9.352 4.323 1.00 95.38 83 ILE A N 1
ATOM 666 C CA . ILE A 1 83 ? -8.788 -10.149 5.387 1.00 95.38 83 ILE A CA 1
ATOM 667 C C . ILE A 1 83 ? -7.937 -11.272 4.774 1.00 95.38 83 ILE A C 1
ATOM 669 O O . ILE A 1 83 ? -6.763 -11.426 5.108 1.00 95.38 83 ILE A O 1
ATOM 673 N N . ARG A 1 84 ? -8.473 -12.017 3.798 1.00 95.31 84 ARG A N 1
ATOM 674 C CA . ARG A 1 84 ? -7.711 -13.064 3.090 1.00 95.31 84 ARG A CA 1
ATOM 675 C C . ARG A 1 84 ? -6.478 -12.510 2.377 1.00 95.31 84 ARG A C 1
ATOM 677 O O . ARG A 1 84 ? -5.400 -13.090 2.493 1.00 95.31 84 ARG A O 1
ATOM 684 N N . ALA A 1 85 ? -6.620 -11.394 1.664 1.00 94.94 85 ALA A N 1
ATOM 685 C CA . ALA A 1 85 ? -5.511 -10.736 0.978 1.00 94.94 85 ALA A CA 1
ATOM 686 C C . ALA A 1 85 ? -4.432 -10.252 1.961 1.00 94.94 85 ALA A C 1
ATOM 688 O O . ALA A 1 85 ? -3.240 -10.403 1.691 1.00 94.94 85 ALA A O 1
ATOM 689 N N . TRP A 1 86 ? -4.839 -9.732 3.121 1.00 94.69 86 TRP A N 1
ATOM 690 C CA . TRP A 1 86 ? -3.937 -9.325 4.192 1.00 94.69 86 TRP A CA 1
ATOM 691 C C . TRP A 1 86 ? -3.088 -10.495 4.688 1.00 94.69 86 TRP A C 1
ATOM 693 O O . TRP A 1 86 ? -1.859 -10.427 4.662 1.00 94.69 86 TRP A O 1
ATOM 703 N N . TYR A 1 87 ? -3.726 -11.599 5.082 1.00 93.38 87 TYR A N 1
ATOM 704 C CA . TYR A 1 87 ? -3.005 -12.784 5.544 1.00 93.38 87 TYR A CA 1
ATOM 705 C C . TYR A 1 87 ? -2.133 -13.401 4.451 1.00 93.38 87 TYR A C 1
ATOM 707 O O . TYR A 1 87 ? -1.051 -13.896 4.752 1.00 93.38 87 TYR A O 1
ATOM 715 N N . HIS A 1 88 ? -2.551 -13.324 3.187 1.00 91.50 88 HIS A N 1
ATOM 716 C CA . HIS A 1 88 ? -1.737 -13.780 2.064 1.00 91.50 88 HIS A CA 1
ATOM 717 C C . HIS A 1 88 ? -0.441 -12.969 1.898 1.00 91.50 88 HIS A C 1
ATOM 719 O O . HIS A 1 88 ? 0.605 -13.544 1.605 1.00 91.50 88 HIS A O 1
ATOM 725 N N . LEU A 1 89 ? -0.492 -11.646 2.088 1.00 89.19 89 LEU A N 1
ATOM 726 C CA . LEU A 1 89 ? 0.677 -10.773 1.931 1.00 89.19 89 LEU A CA 1
ATOM 727 C C . LEU A 1 89 ? 1.577 -10.746 3.167 1.00 89.19 89 LEU A C 1
ATOM 729 O O . LEU A 1 89 ? 2.798 -10.765 3.034 1.00 89.19 89 LEU A O 1
ATOM 733 N N . PHE A 1 90 ? 0.987 -10.679 4.360 1.00 89.12 90 PHE A N 1
ATOM 734 C CA . PHE A 1 90 ? 1.721 -10.380 5.592 1.00 89.12 90 PHE A CA 1
ATOM 735 C C . PHE A 1 90 ? 1.832 -11.576 6.545 1.00 89.12 90 PHE A C 1
ATOM 737 O O . PHE A 1 90 ? 2.684 -11.572 7.433 1.00 89.12 90 PHE A O 1
ATOM 744 N N . GLY A 1 91 ? 0.994 -12.607 6.380 1.00 90.06 91 GLY A N 1
ATOM 745 C CA . GLY A 1 91 ? 1.041 -13.843 7.173 1.00 90.06 91 GLY A CA 1
ATOM 746 C C . GLY A 1 91 ? 0.666 -13.687 8.651 1.00 90.06 91 GLY A C 1
ATOM 747 O O . GLY A 1 91 ? 0.875 -14.604 9.439 1.00 90.06 91 GLY A O 1
ATOM 748 N N . THR A 1 92 ? 0.157 -12.527 9.068 1.00 89.00 92 THR A N 1
ATOM 749 C CA . THR A 1 92 ? -0.163 -12.223 10.470 1.00 89.00 92 THR A CA 1
ATOM 750 C C . THR A 1 92 ? -1.143 -11.062 10.555 1.00 89.00 92 THR A C 1
ATOM 752 O O . THR A 1 92 ? -1.186 -10.258 9.635 1.00 89.00 92 THR A O 1
ATOM 755 N N . ASN A 1 93 ? -1.872 -10.920 11.663 1.00 88.56 93 ASN A N 1
ATOM 756 C CA . ASN A 1 93 ? -2.688 -9.736 11.957 1.00 88.56 93 ASN A CA 1
ATOM 757 C C . ASN A 1 93 ? -1.882 -8.562 12.546 1.00 88.56 93 ASN A C 1
ATOM 759 O O . ASN A 1 93 ? -2.442 -7.492 12.756 1.00 88.56 93 ASN A O 1
ATOM 763 N N . GLN A 1 94 ? -0.584 -8.735 12.807 1.00 89.12 94 GLN A N 1
ATOM 764 C CA . GLN A 1 94 ? 0.277 -7.653 13.285 1.00 89.12 94 GLN A CA 1
ATOM 765 C C . GLN A 1 94 ? 0.582 -6.658 12.161 1.00 89.12 94 GLN A C 1
ATOM 767 O O . GLN A 1 94 ? 1.222 -7.009 11.166 1.00 89.12 94 GLN A O 1
ATOM 772 N N . THR A 1 95 ? 0.176 -5.398 12.327 1.00 87.69 95 THR A N 1
ATOM 773 C CA . THR A 1 95 ? 0.284 -4.386 11.261 1.00 87.69 95 THR A CA 1
ATOM 774 C C . THR A 1 95 ? 1.672 -3.759 11.153 1.00 87.69 95 THR A C 1
ATOM 776 O O . THR A 1 95 ? 2.047 -3.275 10.085 1.00 87.69 95 THR A O 1
ATOM 779 N N . SER A 1 96 ? 2.496 -3.867 12.200 1.00 81.62 96 SER A N 1
ATOM 780 C CA . SER A 1 96 ? 3.879 -3.362 12.227 1.00 81.62 96 SER A CA 1
ATOM 781 C C . SER A 1 96 ? 4.767 -3.925 11.109 1.00 81.62 96 SER A C 1
ATOM 783 O O . SER A 1 96 ? 5.684 -3.247 10.643 1.00 81.62 96 SER A O 1
ATOM 785 N N . LYS A 1 97 ? 4.477 -5.136 10.614 1.00 76.00 97 LYS A N 1
ATOM 786 C CA . LYS A 1 97 ? 5.218 -5.761 9.506 1.00 76.00 97 LYS A CA 1
ATOM 787 C C . LYS A 1 97 ? 4.856 -5.193 8.133 1.00 76.00 97 LYS A C 1
ATOM 789 O O . LYS A 1 97 ? 5.662 -5.287 7.207 1.00 76.00 97 LYS A O 1
ATOM 794 N N .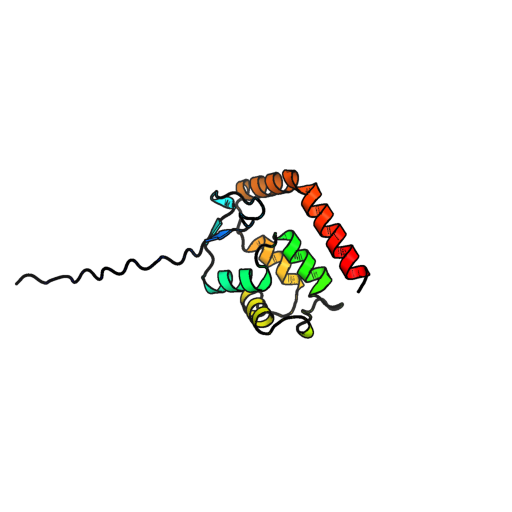 ALA A 1 98 ? 3.678 -4.586 7.987 1.00 82.38 98 ALA A N 1
ATOM 795 C CA . ALA A 1 98 ? 3.173 -4.168 6.686 1.00 82.38 98 ALA A CA 1
ATOM 796 C C . ALA A 1 98 ? 4.022 -3.053 6.068 1.00 82.38 98 ALA A C 1
ATOM 798 O O . ALA A 1 98 ? 4.335 -3.123 4.887 1.00 82.38 98 ALA A O 1
ATOM 799 N N . ALA A 1 99 ? 4.480 -2.072 6.852 1.00 75.88 99 ALA A N 1
ATOM 800 C CA . ALA A 1 99 ? 5.326 -0.993 6.335 1.00 75.88 99 ALA A CA 1
ATOM 801 C C . ALA A 1 99 ? 6.688 -1.495 5.828 1.00 75.88 99 ALA A C 1
ATOM 803 O O . ALA A 1 99 ? 7.187 -0.999 4.818 1.00 75.88 99 ALA A O 1
ATOM 804 N N . MET A 1 100 ? 7.280 -2.488 6.502 1.00 69.81 100 MET A N 1
ATOM 805 C CA . MET A 1 100 ? 8.531 -3.107 6.058 1.00 69.81 100 MET A CA 1
ATOM 806 C C . MET A 1 100 ? 8.337 -3.870 4.755 1.00 69.81 100 MET A C 1
ATOM 808 O O . MET A 1 100 ? 9.151 -3.721 3.858 1.00 69.81 100 MET A O 1
ATOM 812 N N . ILE A 1 101 ? 7.252 -4.633 4.630 1.00 74.75 101 ILE A N 1
ATOM 813 C CA . ILE A 1 101 ? 6.943 -5.392 3.414 1.00 74.75 101 ILE A CA 1
ATOM 814 C C . ILE A 1 101 ? 6.585 -4.435 2.275 1.00 74.75 101 ILE A C 1
ATOM 816 O O . ILE A 1 101 ? 7.171 -4.511 1.209 1.00 74.75 101 ILE A O 1
ATOM 820 N N . ILE A 1 102 ? 5.737 -3.433 2.509 1.00 80.81 102 ILE A N 1
ATOM 821 C CA . ILE A 1 102 ? 5.385 -2.421 1.502 1.00 80.81 102 ILE A CA 1
ATOM 822 C C . ILE A 1 102 ? 6.609 -1.628 1.032 1.00 80.81 102 ILE A C 1
ATOM 824 O O . ILE A 1 102 ? 6.614 -1.164 -0.097 1.00 80.81 102 ILE A O 1
ATOM 828 N N . ARG A 1 103 ? 7.643 -1.431 1.856 1.00 70.44 103 ARG A N 1
ATOM 829 C CA . ARG A 1 103 ? 8.874 -0.739 1.429 1.00 70.44 103 ARG A CA 1
ATOM 830 C C . ARG A 1 103 ? 9.950 -1.694 0.904 1.00 70.44 103 ARG A C 1
ATOM 832 O O . ARG A 1 103 ? 10.749 -1.289 0.067 1.00 70.44 103 ARG A O 1
ATOM 839 N N . GLY A 1 104 ? 9.980 -2.924 1.406 1.00 64.75 104 GLY A N 1
ATOM 840 C CA . GLY A 1 104 ? 11.016 -3.928 1.171 1.00 64.75 104 GLY A CA 1
ATOM 841 C C . GLY A 1 104 ? 10.704 -4.913 0.044 1.00 64.75 104 GLY A C 1
ATOM 842 O O . GLY A 1 104 ? 11.635 -5.340 -0.627 1.00 64.75 104 GLY A O 1
ATOM 843 N N . ASP A 1 105 ? 9.431 -5.208 -0.244 1.00 67.06 105 ASP A N 1
ATOM 844 C CA . ASP A 1 105 ? 9.030 -6.117 -1.339 1.00 67.06 105 ASP A CA 1
ATOM 845 C C . ASP A 1 105 ? 9.366 -5.553 -2.727 1.00 67.06 105 ASP A C 1
ATOM 847 O O . ASP A 1 105 ? 9.287 -6.268 -3.726 1.00 67.06 105 ASP A O 1
ATOM 851 N N . TRP A 1 106 ? 9.741 -4.276 -2.817 1.00 74.00 106 TRP A N 1
ATOM 852 C CA . TRP A 1 106 ? 10.122 -3.676 -4.089 1.00 74.00 106 TRP A CA 1
ATOM 853 C C . TRP A 1 106 ? 11.585 -3.884 -4.465 1.00 74.00 106 TRP A C 1
ATOM 855 O O . TRP A 1 106 ? 11.902 -3.615 -5.620 1.00 74.00 106 TRP A O 1
ATOM 865 N N . ASP A 1 107 ? 12.443 -4.340 -3.542 1.00 76.19 107 ASP A N 1
ATOM 866 C CA . ASP A 1 107 ? 13.867 -4.644 -3.780 1.00 76.19 107 ASP A CA 1
ATOM 867 C C . ASP A 1 107 ? 14.544 -3.639 -4.738 1.00 76.19 107 ASP A C 1
ATOM 869 O O . ASP A 1 107 ? 14.994 -3.967 -5.835 1.00 76.19 107 ASP A O 1
ATOM 873 N N . LEU A 1 108 ? 14.462 -2.349 -4.389 1.00 80.81 108 LEU A N 1
ATOM 874 C CA . LEU A 1 108 ? 15.022 -1.273 -5.208 1.00 80.81 108 LEU A CA 1
ATOM 875 C C . LEU A 1 108 ? 16.552 -1.248 -5.064 1.00 80.81 108 LEU A C 1
ATOM 877 O O . LEU A 1 108 ? 17.067 -1.243 -3.937 1.00 80.81 108 LEU A O 1
ATOM 881 N N . SER A 1 109 ? 17.269 -1.141 -6.185 1.00 85.88 109 SER A N 1
ATOM 882 C CA . SER A 1 109 ? 18.690 -0.784 -6.195 1.00 85.88 109 SER A CA 1
ATOM 883 C C . SER A 1 109 ? 18.905 0.620 -5.609 1.00 85.88 109 SER A C 1
ATOM 885 O O . SER A 1 109 ? 17.953 1.373 -5.390 1.00 85.88 109 SER A O 1
ATOM 887 N N . GLN A 1 110 ? 20.155 0.992 -5.329 1.00 85.56 110 GLN A N 1
ATOM 888 C CA . GLN A 1 110 ? 20.457 2.329 -4.812 1.00 85.56 110 GLN A CA 1
ATOM 889 C C . GLN A 1 110 ? 20.012 3.433 -5.790 1.00 85.56 110 GLN A C 1
ATOM 891 O O . GLN A 1 110 ? 19.299 4.345 -5.379 1.00 85.56 110 GLN A O 1
ATOM 896 N N . ASP A 1 111 ? 20.321 3.289 -7.079 1.00 87.62 111 ASP A N 1
ATOM 897 C CA . ASP A 1 111 ? 19.917 4.242 -8.123 1.00 87.62 111 ASP A CA 1
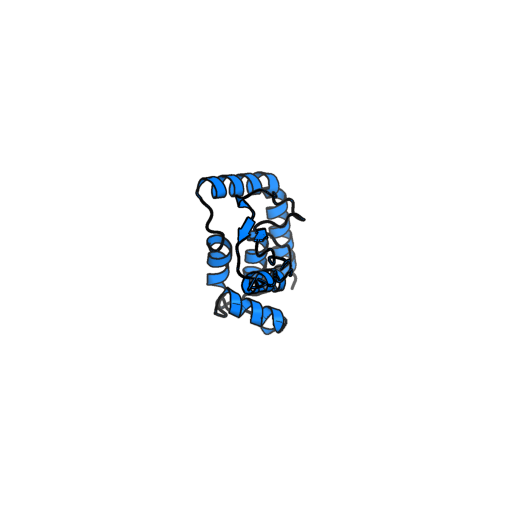ATOM 898 C C . ASP A 1 111 ? 18.385 4.333 -8.245 1.00 87.62 111 ASP A C 1
ATOM 900 O O . ASP A 1 111 ? 17.806 5.413 -8.348 1.00 87.62 111 ASP A O 1
ATOM 904 N N . GLU A 1 112 ? 17.688 3.196 -8.153 1.00 88.50 112 GLU A N 1
ATOM 905 C CA . GLU A 1 112 ? 16.223 3.164 -8.208 1.00 88.50 112 GLU A CA 1
ATOM 906 C C . GLU A 1 112 ? 15.581 3.821 -6.976 1.00 88.50 112 GLU A C 1
ATOM 908 O O . GLU A 1 112 ? 14.513 4.430 -7.083 1.00 88.50 112 GLU A O 1
ATOM 913 N N . LYS A 1 113 ? 16.225 3.733 -5.804 1.00 85.88 113 LYS A N 1
ATOM 914 C CA . LYS A 1 113 ? 15.807 4.480 -4.607 1.00 85.88 113 LYS A CA 1
ATOM 915 C C . LYS A 1 113 ? 15.991 5.979 -4.802 1.00 85.88 113 LYS A C 1
ATOM 917 O O . LYS A 1 113 ? 15.139 6.744 -4.361 1.00 85.88 113 LYS A O 1
ATOM 922 N N . GLU A 1 114 ? 17.056 6.413 -5.463 1.00 88.31 114 GLU A N 1
ATOM 923 C CA . GLU A 1 114 ? 17.263 7.831 -5.763 1.00 88.31 114 GLU A CA 1
ATOM 924 C C . GLU A 1 114 ? 16.191 8.358 -6.725 1.00 88.31 114 GLU A C 1
ATOM 926 O O . GLU A 1 114 ? 15.569 9.385 -6.441 1.00 88.31 114 GLU A O 1
ATOM 931 N N . GLU A 1 115 ? 15.867 7.609 -7.784 1.00 88.19 115 GLU A N 1
ATOM 932 C CA . GLU A 1 115 ? 14.757 7.946 -8.688 1.00 88.19 115 GLU A CA 1
ATOM 933 C C . GLU A 1 115 ? 13.399 7.981 -7.959 1.00 88.19 115 GLU A C 1
ATOM 935 O O . GLU A 1 115 ? 12.563 8.862 -8.206 1.00 88.19 115 GLU A O 1
ATOM 940 N N . TRP A 1 116 ? 13.179 7.051 -7.024 1.00 85.88 116 TRP A N 1
ATOM 941 C CA . TRP A 1 116 ? 12.008 7.030 -6.149 1.00 85.88 116 TRP A CA 1
ATOM 942 C C . TRP A 1 116 ? 11.913 8.300 -5.290 1.00 85.88 116 TRP A C 1
ATOM 944 O O . TRP A 1 116 ? 10.867 8.960 -5.251 1.00 85.88 116 TRP A O 1
ATOM 954 N N . GLU A 1 117 ? 12.998 8.669 -4.607 1.00 85.19 117 GLU A N 1
ATOM 955 C CA . GLU A 1 117 ? 13.054 9.872 -3.773 1.00 85.19 117 GLU A CA 1
ATOM 956 C C . GLU A 1 117 ? 12.864 11.148 -4.598 1.00 85.19 117 GLU A C 1
ATOM 958 O O . GLU A 1 117 ? 12.105 12.036 -4.194 1.00 85.19 117 GLU A O 1
ATOM 963 N N . GLU A 1 118 ? 13.464 11.235 -5.785 1.00 88.75 118 GLU A N 1
ATOM 964 C CA . GLU A 1 118 ? 13.283 12.373 -6.683 1.00 88.75 118 GLU A CA 1
ATOM 965 C C . GLU A 1 118 ? 11.816 12.499 -7.133 1.00 88.75 118 GLU A C 1
ATOM 967 O O . GLU A 1 118 ? 11.228 13.592 -7.121 1.00 88.75 118 GLU A O 1
ATOM 972 N N . TRP A 1 119 ? 11.177 11.373 -7.476 1.00 88.50 119 TRP A N 1
ATOM 973 C CA . TRP A 1 119 ? 9.756 11.344 -7.821 1.00 88.50 119 TRP A CA 1
ATOM 974 C C . TRP A 1 119 ? 8.883 11.831 -6.660 1.00 88.50 119 TRP A C 1
ATOM 976 O O . TRP A 1 119 ? 7.956 12.630 -6.880 1.00 88.50 119 TRP A O 1
ATOM 986 N N . LYS A 1 120 ? 9.189 11.393 -5.430 1.00 84.19 120 LYS A N 1
ATOM 987 C CA . LYS A 1 120 ? 8.487 11.828 -4.216 1.00 84.19 120 LYS A CA 1
ATOM 988 C C . LYS A 1 120 ? 8.689 13.306 -3.957 1.00 84.19 120 LYS A C 1
ATOM 990 O O . LYS A 1 120 ? 7.713 13.994 -3.662 1.00 84.19 120 LYS A O 1
ATOM 995 N N . LEU A 1 121 ? 9.906 13.825 -4.104 1.00 86.69 121 LEU A N 1
ATOM 996 C CA . LEU A 1 121 ? 10.212 15.234 -3.863 1.00 86.69 121 LEU A CA 1
ATOM 997 C C . LEU A 1 121 ? 9.366 16.144 -4.761 1.00 86.69 121 LEU A C 1
ATOM 999 O O . LEU A 1 121 ? 8.716 17.068 -4.265 1.00 86.69 121 LEU A O 1
ATOM 1003 N N . LYS A 1 122 ? 9.257 15.803 -6.052 1.00 87.31 122 LYS A N 1
ATOM 1004 C CA . LYS A 1 122 ? 8.410 16.512 -7.033 1.00 87.31 122 LYS A CA 1
ATOM 1005 C C . LYS A 1 122 ? 6.923 16.527 -6.655 1.00 87.31 122 LYS A C 1
ATOM 1007 O O . LYS A 1 122 ? 6.168 17.375 -7.126 1.00 87.31 122 LYS A O 1
ATOM 1012 N N . ARG A 1 123 ? 6.474 15.593 -5.811 1.00 84.56 123 ARG A N 1
ATOM 1013 C CA . ARG A 1 123 ? 5.067 15.417 -5.406 1.00 84.56 123 ARG A CA 1
ATOM 1014 C C . ARG A 1 123 ? 4.835 15.571 -3.906 1.00 84.56 123 ARG A C 1
ATOM 1016 O O . ARG A 1 123 ? 3.705 15.389 -3.452 1.00 84.56 123 ARG A O 1
ATOM 1023 N N . LYS A 1 124 ? 5.855 15.991 -3.152 1.00 82.81 124 LYS A N 1
ATOM 1024 C CA . LYS A 1 124 ? 5.855 16.062 -1.686 1.00 82.81 124 LYS A CA 1
ATOM 1025 C C . LYS A 1 124 ? 4.633 16.792 -1.146 1.00 82.81 124 LYS A C 1
ATOM 1027 O O . LYS A 1 124 ? 3.981 16.294 -0.238 1.00 82.81 124 LYS A O 1
ATOM 1032 N N . LYS A 1 125 ? 4.271 17.930 -1.751 1.00 85.00 125 LYS A N 1
ATOM 1033 C CA . LYS A 1 125 ? 3.087 18.706 -1.353 1.00 85.00 125 LYS A CA 1
ATOM 1034 C C . LYS A 1 125 ? 1.796 17.884 -1.442 1.00 85.00 125 LYS A C 1
ATOM 1036 O O . LYS A 1 125 ? 1.055 17.837 -0.471 1.00 85.00 125 LYS A O 1
ATOM 1041 N N . LYS A 1 126 ? 1.561 17.180 -2.556 1.00 83.38 126 LYS A N 1
ATOM 1042 C CA . LYS A 1 126 ? 0.354 16.353 -2.742 1.00 83.38 126 LYS A CA 1
ATOM 1043 C C . LYS A 1 126 ? 0.291 15.202 -1.740 1.00 83.38 126 LYS A C 1
ATOM 1045 O O . LYS A 1 126 ? -0.776 14.943 -1.196 1.00 83.38 126 LYS A O 1
ATOM 1050 N N . ILE A 1 127 ? 1.427 14.552 -1.481 1.00 79.12 127 ILE A N 1
ATOM 1051 C CA . ILE A 1 127 ? 1.523 13.481 -0.480 1.00 79.12 127 ILE A CA 1
ATOM 1052 C C . ILE A 1 127 ? 1.196 14.047 0.907 1.00 79.12 127 ILE A C 1
ATOM 1054 O O . ILE A 1 127 ? 0.322 13.525 1.590 1.00 79.12 127 ILE A O 1
ATOM 1058 N N . VAL A 1 128 ? 1.823 15.161 1.299 1.00 81.44 128 VAL A N 1
ATOM 1059 C CA . VAL A 1 128 ? 1.570 15.828 2.588 1.00 81.44 128 VAL A CA 1
ATOM 1060 C C . VAL A 1 128 ? 0.104 16.241 2.737 1.00 81.44 128 VAL A C 1
ATOM 1062 O O . VAL A 1 128 ? -0.482 16.025 3.797 1.00 81.44 128 VAL A O 1
ATOM 1065 N N . ASP A 1 129 ? -0.502 16.808 1.696 1.00 85.88 129 ASP A N 1
ATOM 1066 C CA . ASP A 1 129 ? -1.907 17.221 1.718 1.00 85.88 129 ASP A CA 1
ATOM 1067 C C . ASP A 1 129 ? -2.842 16.012 1.873 1.00 85.88 129 ASP A C 1
ATOM 1069 O O . ASP A 1 129 ? -3.794 16.069 2.656 1.00 85.88 129 ASP A O 1
ATOM 1073 N N . PHE A 1 130 ? -2.535 14.892 1.208 1.00 83.56 130 PHE A N 1
ATOM 1074 C CA . PHE A 1 130 ? -3.245 13.628 1.404 1.00 83.56 130 PHE A CA 1
ATOM 1075 C C . PHE A 1 130 ? -3.123 13.128 2.849 1.00 83.56 130 PHE A C 1
ATOM 1077 O O . PHE A 1 130 ? -4.140 12.811 3.469 1.00 83.56 130 PHE A O 1
ATOM 1084 N N . VAL A 1 131 ? -1.909 13.112 3.415 1.00 78.88 131 VAL A N 1
ATOM 1085 C CA . VAL A 1 131 ? -1.674 12.686 4.807 1.00 78.88 131 VAL A CA 1
ATOM 1086 C C . VAL A 1 131 ? -2.497 13.537 5.771 1.00 78.88 131 VAL A C 1
ATOM 1088 O O . VAL A 1 131 ? -3.218 13.006 6.614 1.00 78.88 131 VAL A O 1
ATOM 1091 N N . LYS A 1 132 ? -2.427 14.866 5.629 1.00 83.62 132 LYS A N 1
ATOM 1092 C CA . LYS A 1 132 ? -3.158 15.811 6.483 1.00 83.62 132 LYS A CA 1
ATOM 1093 C C . LYS A 1 132 ? -4.664 15.613 6.380 1.00 83.62 132 LYS A C 1
ATOM 1095 O O . LYS A 1 132 ? -5.346 15.612 7.401 1.00 83.62 132 LYS A O 1
ATOM 1100 N N . LYS A 1 133 ? -5.188 15.449 5.161 1.00 85.50 133 LYS A N 1
ATOM 1101 C CA . LYS A 1 133 ? -6.616 15.201 4.941 1.00 85.50 133 LYS A CA 1
ATOM 1102 C C . LYS A 1 133 ? -7.053 13.897 5.606 1.00 85.50 133 LYS A C 1
ATOM 1104 O O . LYS A 1 133 ? -8.076 13.890 6.278 1.00 85.50 133 LYS A O 1
ATOM 1109 N N . THR A 1 134 ? -6.273 12.833 5.447 1.00 81.31 134 THR A N 1
ATOM 1110 C CA . THR A 1 134 ? -6.586 11.506 5.995 1.00 81.31 134 THR A CA 1
ATOM 1111 C C . THR A 1 134 ? -6.599 11.523 7.521 1.00 81.31 134 THR A C 1
ATOM 1113 O O . THR A 1 134 ? -7.584 11.098 8.113 1.00 81.31 134 THR A O 1
ATOM 1116 N N . LYS A 1 135 ? -5.590 12.133 8.160 1.00 79.56 135 LYS A N 1
ATOM 1117 C CA . LYS A 1 135 ? -5.559 12.299 9.624 1.00 79.56 135 LYS A CA 1
ATOM 1118 C C . LYS A 1 135 ? -6.771 13.064 10.157 1.00 79.56 135 LYS A C 1
ATOM 1120 O O . LYS A 1 135 ? -7.428 12.598 11.076 1.00 79.56 135 LYS A O 1
ATOM 1125 N N . ARG A 1 136 ? -7.131 14.183 9.517 1.00 84.31 136 ARG A N 1
ATOM 1126 C CA . ARG A 1 136 ? -8.310 14.978 9.907 1.00 84.31 136 ARG A CA 1
ATOM 1127 C C . ARG A 1 136 ? -9.629 14.218 9.782 1.00 84.31 136 ARG A C 1
ATOM 1129 O O . ARG A 1 136 ? -10.576 14.554 10.481 1.00 84.31 136 ARG A O 1
ATOM 1136 N N . MET A 1 137 ? -9.741 13.285 8.836 1.00 80.56 137 MET A N 1
ATOM 1137 C CA . MET A 1 137 ? -10.949 12.466 8.702 1.00 80.56 137 MET A CA 1
ATOM 1138 C C . MET A 1 137 ? -11.039 11.425 9.816 1.00 80.56 137 MET A C 1
ATOM 1140 O O . MET A 1 137 ? -12.136 11.193 10.309 1.00 80.56 137 MET A O 1
ATOM 1144 N N . GLU A 1 138 ? -9.911 10.847 10.229 1.00 74.88 138 GLU A N 1
ATOM 1145 C CA . GLU A 1 138 ? -9.869 9.893 11.341 1.00 74.88 138 GLU A CA 1
ATOM 1146 C C . GLU A 1 138 ? -10.142 10.578 12.689 1.00 74.88 138 GLU A C 1
ATOM 1148 O O . GLU A 1 138 ? -10.932 10.078 13.471 1.00 74.88 138 GLU A O 1
ATOM 1153 N N . GLU A 1 139 ? -9.601 11.778 12.928 1.00 78.12 139 GLU A N 1
ATOM 1154 C CA . GLU A 1 139 ? -9.861 12.569 14.151 1.00 78.12 139 GLU A CA 1
ATOM 1155 C C . GLU A 1 139 ? -11.336 12.977 14.339 1.00 78.12 139 GLU A C 1
ATOM 1157 O O . GLU A 1 139 ? -11.724 13.421 15.416 1.00 78.12 139 GLU A O 1
ATOM 1162 N N . ARG A 1 140 ? -12.150 12.892 13.280 1.00 76.31 140 ARG A N 1
ATOM 1163 C CA . ARG A 1 140 ? -13.579 13.245 13.293 1.00 76.31 140 ARG A CA 1
ATOM 1164 C C . ARG A 1 140 ? -14.506 12.039 13.472 1.00 76.31 140 ARG A C 1
ATOM 1166 O O . ARG A 1 140 ? -15.719 12.243 13.485 1.00 76.31 140 ARG A O 1
ATOM 1173 N N . ARG A 1 141 ? -13.962 10.823 13.514 1.00 65.25 141 ARG A N 1
ATOM 1174 C CA . ARG A 1 141 ? -14.703 9.577 13.742 1.00 65.25 141 ARG A CA 1
ATOM 1175 C C . ARG A 1 141 ? -14.736 9.238 15.224 1.00 65.25 141 ARG A C 1
ATOM 1177 O O . ARG A 1 141 ? -15.775 8.681 15.634 1.00 65.25 141 ARG A O 1
#

Sequence (141 aa):
MQENEKRDGKTGKIHNNKHHIIPTSRGGPKNGWNKRSVNKEKHAALHTLFANLLPEEMILIIELSWTDKKGLLKEEILSHDQIRAWYHLFGTNQTSKAAMIIRGDWDLSQDEKEEWEEWKLKRKKKIVDFVKKTKRMEERR